Protein 6ANZ (pdb70)

Foldseek 3Di:
DDDDDDQQPKWKKKWWFWADPVGDTGIDDIDTLDDLVVVVVVCVPVVQLQIWIKMKTAIPPAHQFFWGIWMWGDHNQKIAIKIWTAHPVRDIDIDAQDDDDFPPDWDDTPRDIDGCSRIDSDVVVVSVVVNVVSVVRGPDPDDD

Nearest PDB structures (foldseek):
  6anz-assembly1_A-2  TM=1.007E+00  e=3.859E-27  Neisseria gonorrhoeae NCCP11945

Organism: Neisseria gonorrhoeae (strain NCCP11945) (NCBI:txid521006)

Sequence (144 aa):
HHHHHHMKTSTIVFGGFFITDNGERIQIPILEENPNIKEINNFFSVSNNFEKKAGVVLVVFRIIIPEPEEFGNTEELTIYFEKKGYYLLPIIQTILEDGDIEVKNLKTENYSGNNTMEILGDVYPIEHISKNISSIIQDIISSEFIMKNKPITIMI

Structure (mmCIF, N/CA/C/O backbone):
data_6ANZ
#
_entry.id   6ANZ
#
_cell.length_a   49.930
_cell.length_b   74.400
_cell.length_c   78.560
_cell.angle_alpha   90.000
_cell.angle_beta   90.000
_cell.angle_gamma   90.000
#
_symmetry.space_group_name_H-M   'I 2 2 2'
#
loop_
_entity.id
_entity.type
_entity.pdbx_description
1 polymer 'Uncharacterized protein'
2 non-polymer 'SULFATE ION'
3 water water
#
loop_
_atom_site.group_PDB
_atom_site.id
_atom_site.type_symbol
_atom_site.label_atom_id
_atom_site.label_alt_id
_atom_site.label_comp_id
_atom_site.label_asym_id
_atom_site.label_entity_id
_atom_site.label_seq_id
_atom_site.pdbx_PDB_ins_code
_atom_site.Cartn_x
_atom_site.Cartn_y
_atom_site.Cartn_z
_atom_site.occupancy
_atom_site.B_iso_or_equiv
_atom_site.auth_seq_id
_atom_site.auth_comp_id
_atom_site.auth_asym_id
_atom_site.auth_atom_id
_atom_site.pdbx_PDB_model_num
ATOM 1 N N . HIS A 1 3 ? 34.268 67.099 5.670 1.00 72.35 -5 HIS A N 1
ATOM 2 C CA . HIS A 1 3 ? 34.802 67.376 7.001 1.00 76.95 -5 HIS A CA 1
ATOM 3 C C . HIS A 1 3 ? 34.506 68.823 7.433 1.00 90.56 -5 HIS A C 1
ATOM 4 O O . HIS A 1 3 ? 35.216 69.762 7.052 1.00 94.81 -5 HIS A O 1
ATOM 6 N N . HIS A 1 4 ? 33.468 68.994 8.255 1.00 92.47 -4 HIS A N 1
ATOM 7 C CA . HIS A 1 4 ? 32.846 70.298 8.491 1.00 85.40 -4 HIS A CA 1
ATOM 8 C C . HIS A 1 4 ? 33.065 70.762 9.931 1.00 74.87 -4 HIS A C 1
ATOM 9 O O . HIS A 1 4 ? 32.298 70.403 10.830 1.00 76.91 -4 HIS A O 1
ATOM 11 N N . HIS A 1 5 ? 34.093 71.586 10.140 1.00 59.53 -3 HIS A N 1
ATOM 12 C CA . HIS A 1 5 ? 34.293 72.285 11.403 1.00 52.79 -3 HIS A CA 1
ATOM 13 C C . HIS A 1 5 ? 33.591 73.637 11.340 1.00 55.11 -3 HIS A C 1
ATOM 14 O O . HIS A 1 5 ? 33.790 74.399 10.388 1.00 61.42 -3 HIS A O 1
ATOM 21 N N . HIS A 1 6 ? 32.754 73.921 12.337 1.00 48.93 -2 HIS A N 1
ATOM 22 C CA . HIS A 1 6 ? 32.139 75.236 12.509 1.00 46.65 -2 HIS A CA 1
ATOM 23 C C . HIS A 1 6 ? 32.599 75.802 13.849 1.00 46.64 -2 HIS A C 1
ATOM 24 O O . HIS A 1 6 ? 32.314 75.220 14.902 1.00 39.72 -2 HIS A O 1
ATOM 26 N N . HIS A 1 7 ? 33.322 76.927 13.810 1.00 38.95 -1 HIS A N 1
ATOM 27 C CA . HIS A 1 7 ? 33.828 77.576 15.010 1.00 38.30 -1 HIS A CA 1
ATOM 28 C C . HIS A 1 7 ? 32.801 78.555 15.565 1.00 38.13 -1 HIS A C 1
ATOM 29 O O . HIS A 1 7 ? 32.143 79.277 14.812 1.00 40.25 -1 HIS A O 1
ATOM 36 N N . HIS A 1 8 ? 32.680 78.584 16.887 1.00 37.18 0 HIS A N 1
ATOM 37 C CA . HIS A 1 8 ? 31.819 79.539 17.578 1.00 40.45 0 HIS A CA 1
ATOM 38 C C . HIS A 1 8 ? 32.710 80.427 18.440 1.00 36.54 0 HIS A C 1
ATOM 39 O O . HIS A 1 8 ? 33.305 79.961 19.415 1.00 34.64 0 HIS A O 1
ATOM 46 N N . MET A 1 9 ? 32.814 81.705 18.061 1.00 39.00 1 MET A N 1
ATOM 47 C CA . MET A 1 9 ? 33.700 82.622 18.771 1.00 41.79 1 MET A CA 1
ATOM 48 C C . MET A 1 9 ? 33.244 82.849 20.203 1.00 35.88 1 MET A C 1
ATOM 49 O O . MET A 1 9 ? 34.078 82.952 21.111 1.00 34.92 1 MET A O 1
ATOM 54 N N . LYS A 1 10 ? 31.923 82.968 20.414 1.00 38.48 2 LYS A N 1
ATOM 55 C CA . LYS A 1 10 ? 31.388 83.349 21.719 1.00 44.80 2 LYS A CA 1
ATOM 56 C C . LYS A 1 10 ? 31.795 82.392 22.826 1.00 45.27 2 LYS A C 1
ATOM 57 O O . LYS A 1 10 ? 31.944 82.812 23.979 1.00 48.46 2 LYS A O 1
ATOM 59 N N . THR A 1 11 ? 31.957 81.106 22.513 1.00 42.54 3 THR A N 1
ATOM 60 C CA . THR A 1 11 ? 32.256 80.103 23.522 1.00 35.33 3 THR A CA 1
ATOM 61 C C . THR A 1 11 ? 33.740 79.758 23.579 1.00 32.26 3 THR A C 1
ATOM 62 O O . THR A 1 11 ? 34.129 78.872 24.346 1.00 37.61 3 THR A O 1
ATOM 66 N N . SER A 1 12 ? 34.568 80.452 22.804 1.00 31.11 4 SER A N 1
ATOM 67 C CA . SER A 1 12 ? 36.010 80.252 22.787 1.00 28.54 4 SER A CA 1
ATOM 68 C C . SER A 1 12 ? 36.690 81.274 23.680 1.00 29.17 4 SER A C 1
ATOM 69 O O . SER A 1 12 ? 36.092 82.274 24.104 1.00 29.05 4 SER A O 1
ATOM 72 N N . THR A 1 13 ? 37.975 81.039 23.911 1.00 26.73 5 THR A N 1
ATOM 73 C CA . THR A 1 13 ? 38.734 81.910 24.793 1.00 24.58 5 THR A CA 1
ATOM 74 C C . THR A 1 13 ? 40.202 81.842 24.403 1.00 22.62 5 THR A C 1
ATOM 75 O O . THR A 1 13 ? 40.647 80.867 23.780 1.00 23.12 5 THR A O 1
ATOM 79 N N . ILE A 1 14 ? 40.953 82.871 24.814 1.00 22.16 6 ILE A N 1
ATOM 80 C CA . ILE A 1 14 ? 42.419 82.826 24.788 1.00 20.45 6 ILE A CA 1
ATOM 81 C C . ILE A 1 14 ? 42.907 82.244 26.096 1.00 19.36 6 ILE A C 1
ATOM 82 O O . ILE A 1 14 ? 42.496 82.688 27.173 1.00 21.77 6 ILE A O 1
ATOM 87 N N . VAL A 1 15 ? 43.813 81.271 26.024 1.00 18.05 7 VAL A N 1
ATOM 88 C CA . VAL A 1 15 ? 44.367 80.693 27.226 1.00 17.23 7 VAL A CA 1
ATOM 89 C C . VAL A 1 15 ? 45.855 80.933 27.191 1.00 18.24 7 VAL A C 1
ATOM 90 O O . VAL A 1 15 ? 46.497 80.638 26.177 1.00 20.16 7 VAL A O 1
ATOM 94 N N . PHE A 1 16 ? 46.375 81.555 28.250 1.00 18.28 8 PHE A N 1
ATOM 95 C CA . PHE A 1 16 ? 47.812 81.797 28.418 1.00 15.48 8 PHE A CA 1
ATOM 96 C C . PHE A 1 16 ? 48.414 80.763 29.350 1.00 18.68 8 PHE A C 1
ATOM 97 O O . PHE A 1 16 ? 47.827 80.422 30.386 1.00 18.81 8 PHE A O 1
ATOM 105 N N . GLY A 1 17 ? 49.587 80.265 28.970 1.00 15.95 9 GLY A N 1
ATOM 106 C CA . GLY A 1 17 ? 50.294 79.338 29.811 1.00 17.21 9 GLY A CA 1
ATOM 107 C C . GLY A 1 17 ? 51.678 79.140 29.274 1.00 13.56 9 GLY A C 1
ATOM 108 O O . GLY A 1 17 ? 52.178 79.946 28.498 1.00 15.59 9 GLY A O 1
ATOM 109 N N . GLY A 1 18 ? 52.278 78.022 29.680 1.00 14.89 10 GLY A N 1
ATOM 110 C CA . GLY A 1 18 ? 53.631 77.752 29.238 1.00 16.56 10 GLY A CA 1
ATOM 111 C C . GLY A 1 18 ? 54.445 77.252 30.419 1.00 14.50 10 GLY A C 1
ATOM 112 O O . GLY A 1 18 ? 53.894 76.736 31.391 1.00 17.68 10 GLY A O 1
ATOM 113 N N . PHE A 1 19 ? 55.767 77.382 30.294 1.00 15.14 11 PHE A N 1
ATOM 114 C CA . PHE A 1 19 ? 56.603 76.884 31.390 1.00 16.58 11 PHE A CA 1
ATOM 115 C C . PHE A 1 19 ? 57.980 77.538 31.315 1.00 15.28 11 PHE A C 1
ATOM 116 O O . PHE A 1 19 ? 58.427 78.009 30.263 1.00 15.61 11 PHE A O 1
ATOM 124 N N . PHE A 1 20 ? 58.621 77.588 32.470 1.00 15.40 12 PHE A N 1
ATOM 125 C CA . PHE A 1 20 ? 60.023 77.951 32.565 1.00 17.69 12 PHE A CA 1
ATOM 126 C C . PHE A 1 20 ? 60.865 76.690 32.560 1.00 16.19 12 PHE A C 1
ATOM 127 O O . PHE A 1 20 ? 60.415 75.641 33.002 1.00 17.77 12 PHE A O 1
ATOM 135 N N . ILE A 1 21 ? 62.100 76.827 32.096 1.00 17.06 13 ILE A N 1
ATOM 136 C CA . ILE A 1 21 ? 63.091 75.745 32.147 1.00 21.08 13 ILE A CA 1
ATOM 137 C C . ILE A 1 21 ? 64.249 76.248 32.995 1.00 23.87 13 ILE A C 1
ATOM 138 O O . ILE A 1 21 ? 64.886 77.261 32.649 1.00 22.48 13 ILE A O 1
ATOM 143 N N . THR A 1 22 ? 64.539 75.546 34.090 1.00 20.33 14 THR A N 1
ATOM 144 C CA . THR A 1 22 ? 65.644 75.975 34.938 1.00 23.85 14 THR A CA 1
ATOM 145 C C . THR A 1 22 ? 66.992 75.523 34.389 1.00 26.86 14 THR A C 1
ATOM 146 O O . THR A 1 22 ? 67.108 74.673 33.493 1.00 24.01 14 THR A O 1
ATOM 150 N N . ASP A 1 23 ? 68.039 76.089 34.984 1.00 25.35 15 ASP A N 1
ATOM 151 C CA . ASP A 1 23 ? 69.387 75.738 34.560 1.00 31.32 15 ASP A CA 1
ATOM 152 C C . ASP A 1 23 ? 69.660 74.249 34.727 1.00 32.24 15 ASP A C 1
ATOM 153 O O . ASP A 1 23 ? 70.411 73.671 33.937 1.00 33.71 15 ASP A O 1
ATOM 158 N N . ASN A 1 24 ? 69.037 73.595 35.715 1.00 28.43 16 ASN A N 1
ATOM 159 C CA . ASN A 1 24 ? 69.248 72.162 35.897 1.00 29.95 16 ASN A CA 1
ATOM 160 C C . ASN A 1 24 ? 68.180 71.305 35.199 1.00 29.18 16 ASN A C 1
ATOM 161 O O . ASN A 1 24 ? 68.138 70.085 35.413 1.00 36.66 16 ASN A O 1
ATOM 166 N N . GLY A 1 25 ? 67.323 71.914 34.374 1.00 28.17 17 GLY A N 1
ATOM 167 C CA . GLY A 1 25 ? 66.435 71.170 33.506 1.00 31.33 17 GLY A CA 1
ATOM 168 C C . GLY A 1 25 ? 65.044 70.935 34.037 1.00 31.50 17 GLY A C 1
ATOM 169 O O . GLY A 1 25 ? 64.313 70.128 33.452 1.00 31.32 17 GLY A O 1
ATOM 170 N N . GLU A 1 26 ? 64.653 71.586 35.134 1.00 24.28 18 GLU A N 1
ATOM 171 C CA . GLU A 1 26 ? 63.276 71.444 35.582 1.00 24.94 18 GLU A CA 1
ATOM 172 C C . GLU A 1 26 ? 62.379 72.267 34.673 1.00 22.44 18 GLU A C 1
ATOM 173 O O . GLU A 1 26 ? 62.748 73.360 34.244 1.00 25.78 18 GLU A O 1
ATOM 179 N N . ARG A 1 27 ? 61.209 71.724 34.351 1.00 20.67 19 ARG A N 1
ATOM 180 C CA . ARG A 1 27 ? 60.186 72.457 33.613 1.00 20.52 19 ARG A CA 1
ATOM 181 C C . ARG A 1 27 ? 59.114 72.853 34.622 1.00 21.92 19 ARG A C 1
ATOM 182 O O . ARG A 1 27 ? 58.491 71.980 35.247 1.00 26.49 19 ARG A O 1
ATOM 190 N N . ILE A 1 28 ? 58.930 74.164 34.813 1.00 20.78 20 ILE A N 1
ATOM 191 C CA . ILE A 1 28 ? 58.047 74.691 35.843 1.00 19.44 20 ILE A CA 1
ATOM 192 C C . ILE A 1 28 ? 56.860 75.348 35.160 1.00 20.72 20 ILE A C 1
ATOM 193 O O . ILE A 1 28 ? 57.027 76.307 34.404 1.00 19.13 20 ILE A O 1
ATOM 198 N N . GLN A 1 29 ? 55.668 74.843 35.436 1.00 19.83 21 GLN A N 1
ATOM 199 C CA . GLN A 1 29 ? 54.492 75.380 34.744 1.00 17.27 21 GLN A CA 1
ATOM 200 C C . GLN A 1 29 ? 54.209 76.828 35.108 1.00 19.41 21 GLN A C 1
ATOM 201 O O . GLN A 1 29 ? 54.314 77.223 36.275 1.00 20.79 21 GLN A O 1
ATOM 207 N N . ILE A 1 30 ? 53.806 77.610 34.107 1.00 20.25 22 ILE A N 1
ATOM 208 C CA . ILE A 1 30 ? 53.253 78.953 34.318 1.00 17.36 22 ILE A CA 1
ATOM 209 C C . ILE A 1 30 ? 51.765 78.823 34.604 1.00 19.67 22 ILE A C 1
ATOM 210 O O . ILE A 1 30 ? 51.077 78.141 33.843 1.00 20.14 22 ILE A O 1
ATOM 215 N N . PRO A 1 31 ? 51.233 79.397 35.681 1.00 19.51 23 PRO A N 1
ATOM 216 C CA . PRO A 1 31 ? 49.796 79.273 35.956 1.00 20.14 23 PRO A CA 1
ATOM 217 C C . PRO A 1 31 ? 48.937 79.742 34.784 1.00 19.65 23 PRO A C 1
ATOM 218 O O . PRO A 1 31 ? 49.155 80.799 34.196 1.00 19.60 23 PRO A O 1
ATOM 222 N N . ILE A 1 32 ? 47.914 78.946 34.487 1.00 22.56 24 ILE A N 1
ATOM 223 C CA . ILE A 1 32 ? 47.054 79.209 33.348 1.00 23.33 24 ILE A CA 1
ATOM 224 C C . ILE A 1 32 ? 46.249 80.467 33.601 1.00 22.10 24 ILE A C 1
ATOM 225 O O . ILE A 1 32 ? 45.820 80.742 34.729 1.00 26.39 24 ILE A O 1
ATOM 230 N N . LEU A 1 33 ? 46.055 81.253 32.556 1.00 20.71 25 LEU A N 1
ATOM 231 C CA . LEU A 1 33 ? 45.215 82.431 32.661 1.00 21.13 25 LEU A CA 1
ATOM 232 C C . LEU A 1 33 ? 44.245 82.405 31.495 1.00 22.27 25 LEU A C 1
ATOM 233 O O . LEU A 1 33 ? 44.661 82.372 30.333 1.00 22.01 25 LEU A O 1
ATOM 238 N N . GLU A 1 34 ? 42.956 82.388 31.792 1.00 24.13 26 GLU A N 1
ATOM 239 C CA A GLU A 1 34 ? 41.929 82.440 30.765 0.49 26.02 26 GLU A CA 1
ATOM 240 C CA B GLU A 1 34 ? 41.964 82.440 30.737 0.51 25.98 26 GLU A CA 1
ATOM 241 C C . GLU A 1 34 ? 41.619 83.894 30.478 1.00 31.71 26 GLU A C 1
ATOM 242 O O . GLU A 1 34 ? 41.532 84.696 31.406 1.00 28.05 26 GLU A O 1
ATOM 253 N N . ASN A 1 35 ? 41.496 84.240 29.203 1.00 26.24 27 ASN A N 1
ATOM 254 C CA . ASN A 1 35 ? 41.189 85.606 28.803 1.00 26.61 27 ASN A CA 1
ATOM 255 C C . ASN A 1 35 ? 42.135 86.609 29.464 1.00 27.58 27 ASN A C 1
ATOM 256 O O . ASN A 1 35 ? 41.698 87.530 30.159 1.00 25.93 27 ASN A O 1
ATOM 261 N N . PRO A 1 36 ? 43.450 86.443 29.312 1.00 22.36 28 PRO A N 1
ATOM 262 C CA . PRO A 1 36 ? 44.378 87.389 29.931 1.00 22.21 28 PRO A CA 1
ATOM 263 C C . PRO A 1 36 ? 44.140 88.808 29.457 1.00 21.58 28 PRO A C 1
ATOM 264 O O . PRO A 1 36 ? 43.855 89.048 28.290 1.00 22.72 28 PRO A O 1
ATOM 268 N N . ASN A 1 37 ? 44.281 89.756 30.376 1.00 25.11 29 ASN A N 1
ATOM 269 C CA . ASN A 1 37 ? 44.302 91.157 30.006 1.00 24.39 29 ASN A CA 1
ATOM 270 C C . ASN A 1 37 ? 45.727 91.683 30.125 1.00 21.50 29 ASN A C 1
ATOM 271 O O . ASN A 1 37 ? 46.638 91.022 30.659 1.00 21.59 29 ASN A O 1
ATOM 276 N N . ILE A 1 38 ? 45.881 92.910 29.628 1.00 29.97 30 ILE A N 1
ATOM 277 C CA . ILE A 1 38 ? 47.203 93.502 29.505 1.00 28.70 30 ILE A CA 1
ATOM 278 C C . ILE A 1 38 ? 47.816 93.727 30.874 1.00 26.47 30 ILE A C 1
ATOM 279 O O . ILE A 1 38 ? 49.025 93.558 31.056 1.00 30.44 30 ILE A O 1
ATOM 284 N N . LYS A 1 39 ? 47.007 94.137 31.844 1.00 24.93 31 LYS A N 1
ATOM 285 C CA . LYS A 1 39 ? 47.547 94.326 33.185 1.00 27.03 31 LYS A CA 1
ATOM 286 C C . LYS A 1 39 ? 48.150 93.024 33.716 1.00 24.95 31 LYS A C 1
ATOM 287 O O . LYS A 1 39 ? 49.244 93.024 34.304 1.00 27.10 31 LYS A O 1
ATOM 293 N N . GLU A 1 40 ? 47.442 91.909 33.525 1.00 22.99 32 GLU A N 1
ATOM 294 C CA . GLU A 1 40 ? 47.922 90.634 34.042 1.00 20.73 32 GLU A CA 1
ATOM 295 C C . GLU A 1 40 ? 49.234 90.247 33.387 1.00 23.51 32 GLU A C 1
ATOM 296 O O . GLU A 1 40 ? 50.143 89.742 34.060 1.00 22.72 32 GLU A O 1
ATOM 302 N N . ILE A 1 41 ? 49.359 90.524 32.091 1.00 22.41 33 ILE A N 1
ATOM 303 C CA . ILE A 1 41 ? 50.573 90.169 31.374 1.00 24.67 33 ILE A CA 1
ATOM 304 C C . ILE A 1 41 ? 51.714 91.101 31.766 1.00 25.94 33 ILE A C 1
ATOM 305 O O . ILE A 1 41 ? 52.838 90.642 31.991 1.00 27.95 33 ILE A O 1
ATOM 310 N N . ASN A 1 42 ? 51.436 92.410 31.896 1.00 23.03 34 ASN A N 1
ATOM 311 C CA . ASN A 1 42 ? 52.392 93.362 32.488 1.00 23.77 34 ASN A CA 1
ATOM 312 C C . ASN A 1 42 ? 52.898 92.855 33.835 1.00 32.20 34 ASN A C 1
ATOM 313 O O . ASN A 1 42 ? 54.104 92.892 34.116 1.00 32.50 34 ASN A O 1
ATOM 318 N N . ASN A 1 43 ? 51.971 92.397 34.693 1.00 24.23 35 ASN A N 1
ATOM 319 C CA . ASN A 1 43 ? 52.342 91.894 36.018 1.00 26.55 35 ASN A CA 1
ATOM 320 C C . ASN A 1 43 ? 53.276 90.696 35.905 1.00 26.16 35 ASN A C 1
ATOM 321 O O . ASN A 1 43 ? 54.248 90.595 36.658 1.00 26.68 35 ASN A O 1
ATOM 326 N N . PHE A 1 44 ? 52.963 89.763 34.995 1.00 22.83 36 PHE A N 1
ATOM 327 C CA . PHE A 1 44 ? 53.801 88.587 34.773 1.00 23.51 36 PHE A CA 1
ATOM 328 C C . PHE A 1 44 ? 55.234 88.976 34.383 1.00 25.80 36 PHE A C 1
ATOM 329 O O . PHE A 1 44 ? 56.202 88.430 34.925 1.00 23.44 36 PHE A O 1
ATOM 337 N N . PHE A 1 45 ? 55.396 89.915 33.441 1.00 29.15 37 PHE A N 1
ATOM 338 C CA . PHE A 1 45 ? 56.748 90.323 33.065 1.00 31.45 37 PHE A CA 1
ATOM 339 C C . PHE A 1 45 ? 57.444 91.071 34.195 1.00 38.84 37 PHE A C 1
ATOM 340 O O . PHE A 1 45 ? 58.672 90.969 34.335 1.00 42.00 37 PHE A O 1
ATOM 348 N N . SER A 1 46 ? 56.676 91.766 35.044 1.00 31.62 38 SER A N 1
ATOM 349 C CA . SER A 1 46 ? 57.245 92.555 36.135 1.00 33.14 38 SER A CA 1
ATOM 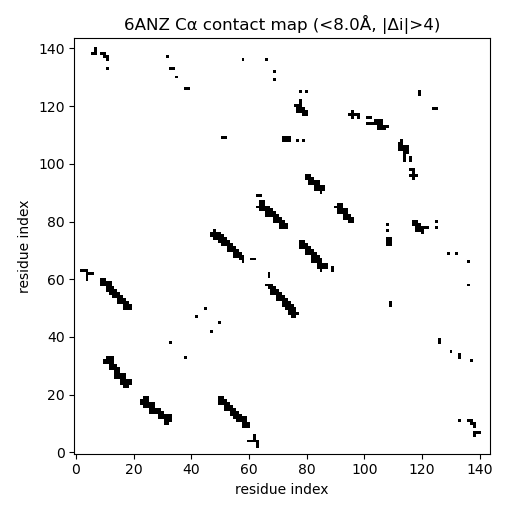350 C C . SER A 1 46 ? 57.783 91.697 37.270 1.00 38.37 38 SER A C 1
ATOM 351 O O . SER A 1 46 ? 58.655 92.151 38.026 1.00 40.95 38 SER A O 1
ATOM 354 N N . VAL A 1 47 ? 57.247 90.493 37.458 1.00 36.86 39 VAL A N 1
ATOM 355 C CA . VAL A 1 47 ? 57.584 89.690 38.630 1.00 45.53 39 VAL A CA 1
ATOM 356 C C . VAL A 1 47 ? 58.411 88.473 38.277 1.00 47.89 39 VAL A C 1
ATOM 357 O O . VAL A 1 47 ? 58.820 87.733 39.181 1.00 48.00 39 VAL A O 1
ATOM 361 N N . SER A 1 48 ? 58.677 88.243 36.996 1.00 47.95 40 SER A N 1
ATOM 362 C CA . SER A 1 48 ? 59.405 87.070 36.540 1.00 48.90 40 SER A CA 1
ATOM 363 C C . SER A 1 48 ? 60.903 87.298 36.396 1.00 57.25 40 SER A C 1
ATOM 364 O O . SER A 1 48 ? 61.627 86.317 36.198 1.00 64.21 40 SER A O 1
ATOM 367 N N . ASN A 1 49 ? 61.383 88.538 36.522 1.00 63.31 41 ASN A N 1
ATOM 368 C CA A ASN A 1 49 ? 62.766 88.898 36.206 0.50 60.35 41 ASN A CA 1
ATOM 369 C CA B ASN A 1 49 ? 62.770 88.895 36.207 0.50 60.35 41 ASN A CA 1
ATOM 370 C C . ASN A 1 49 ? 63.214 88.163 34.942 1.00 56.32 41 ASN A C 1
ATOM 371 O O . ASN A 1 49 ? 64.192 87.413 34.917 1.00 58.75 41 ASN A O 1
ATOM 380 N N . PHE A 1 50 ? 62.453 88.428 33.878 1.00 46.78 42 PHE A N 1
ATOM 381 C CA . PHE A 1 50 ? 62.400 87.593 32.686 1.00 47.21 42 PHE A CA 1
ATOM 382 C C . PHE A 1 50 ? 63.753 87.376 32.025 1.00 41.65 42 PHE A C 1
ATOM 383 O O . PHE A 1 50 ? 63.971 86.323 31.416 1.00 40.62 42 PHE A O 1
ATOM 391 N N . GLU A 1 51 ? 64.658 88.343 32.106 1.00 42.33 43 GLU A N 1
ATOM 392 C CA . GLU A 1 51 ? 65.837 88.314 31.257 1.00 39.43 43 GLU A CA 1
ATOM 393 C C . GLU A 1 51 ? 66.825 87.247 31.674 1.00 38.01 43 GLU A C 1
ATOM 394 O O . GLU A 1 51 ? 67.761 86.966 30.919 1.00 40.53 43 GLU A O 1
ATOM 396 N N . LYS A 1 52 ? 66.653 86.662 32.855 1.00 35.77 44 LYS A N 1
ATOM 397 C CA . LYS A 1 52 ? 67.518 85.590 33.299 1.00 37.09 44 LYS A CA 1
ATOM 398 C C . LYS A 1 52 ? 66.871 84.231 33.115 1.00 26.88 44 LYS A C 1
ATOM 399 O O . LYS A 1 52 ? 67.521 83.217 33.375 1.00 39.78 44 LYS A O 1
ATOM 401 N N . LYS A 1 53 ? 65.634 84.180 32.653 1.00 24.64 45 LYS A N 1
ATOM 402 C CA . LYS A 1 53 ? 64.904 82.926 32.622 1.00 22.29 45 LYS A CA 1
ATOM 403 C C . LYS A 1 53 ? 64.841 82.381 31.200 1.00 20.91 45 LYS A C 1
ATOM 404 O O . LYS A 1 53 ? 65.317 82.994 30.257 1.00 21.50 45 LYS A O 1
ATOM 410 N N . ALA A 1 54 ? 64.324 81.158 31.080 1.00 18.60 46 ALA A N 1
ATOM 411 C CA . ALA A 1 54 ? 64.181 80.494 29.794 1.00 16.07 46 ALA A CA 1
ATOM 412 C C . ALA A 1 54 ? 62.867 79.747 29.808 1.00 16.04 46 ALA A C 1
ATOM 413 O O . ALA A 1 54 ? 62.400 79.350 30.875 1.00 18.63 46 ALA A O 1
ATOM 415 N N . GLY A 1 55 ? 62.327 79.482 28.627 1.00 14.25 47 GLY A N 1
ATOM 416 C CA . GLY A 1 55 ? 61.071 78.731 28.598 1.00 16.58 47 GLY A CA 1
ATOM 417 C C . GLY A 1 55 ? 60.242 79.049 27.365 1.00 15.28 47 GLY A C 1
ATOM 418 O O . GLY A 1 55 ? 60.756 79.461 26.326 1.00 14.76 47 GLY A O 1
ATOM 419 N N . VAL A 1 56 ? 58.948 78.795 27.498 1.00 14.08 48 VAL A N 1
ATOM 420 C CA A VAL A 1 56 ? 58.022 79.019 26.399 0.51 14.49 48 VAL A CA 1
ATOM 421 C CA B VAL A 1 56 ? 57.985 78.935 26.404 0.49 15.23 48 VAL A CA 1
ATOM 422 C C . VAL A 1 56 ? 56.727 79.615 26.940 1.00 13.42 48 VAL A C 1
ATOM 423 O O . VAL A 1 56 ? 56.192 79.191 27.963 1.00 15.81 48 VAL A O 1
ATOM 430 N N . LEU A 1 57 ? 56.265 80.662 26.274 1.00 13.58 49 LEU A N 1
ATOM 431 C CA . LEU A 1 57 ? 54.952 81.234 26.544 1.00 13.07 49 LEU A CA 1
ATOM 432 C C . LEU A 1 57 ? 54.020 80.831 25.420 1.00 14.04 49 LEU A C 1
ATOM 433 O O . LEU A 1 57 ? 54.402 80.833 24.239 1.00 13.96 49 LEU A O 1
ATOM 438 N N . VAL A 1 58 ? 52.763 80.541 25.760 1.00 13.79 50 VAL A N 1
ATOM 439 C CA A VAL A 1 58 ? 51.784 80.215 24.737 0.40 13.17 50 VAL A CA 1
ATOM 440 C CA B VAL A 1 58 ? 51.761 80.162 24.773 0.60 13.66 50 VAL A CA 1
ATOM 441 C C . VAL A 1 58 ? 50.494 80.974 25.014 1.00 15.29 50 VAL A C 1
ATOM 442 O O . VAL A 1 58 ? 49.991 81.010 26.144 1.00 16.63 50 VAL A O 1
ATOM 449 N N . PHE A 1 59 ? 49.957 81.589 23.969 1.00 14.65 51 PHE A N 1
ATOM 450 C CA . PHE A 1 59 ? 48.620 82.191 23.999 1.00 15.00 51 PHE A CA 1
ATOM 451 C C . PHE A 1 59 ? 47.837 81.475 22.919 1.00 16.30 51 PHE A C 1
ATOM 452 O O . PHE A 1 59 ? 48.092 81.700 21.735 1.00 17.48 51 PHE A O 1
ATOM 460 N N . ARG A 1 60 ? 46.871 80.618 23.306 1.00 13.98 52 ARG A N 1
ATOM 461 C CA . ARG A 1 60 ? 46.194 79.780 22.331 1.00 17.57 52 ARG A CA 1
ATOM 462 C C . ARG A 1 60 ? 44.694 80.017 22.381 1.00 15.68 52 ARG A C 1
ATOM 463 O O . ARG A 1 60 ? 44.116 80.152 23.461 1.00 18.48 52 ARG A O 1
ATOM 471 N N . ILE A 1 61 ? 44.060 80.068 21.213 1.00 17.95 53 ILE A N 1
ATOM 472 C CA . ILE A 1 61 ? 42.605 80.210 21.148 1.00 17.46 53 ILE A CA 1
ATOM 473 C C . ILE A 1 61 ? 41.983 78.813 21.206 1.00 21.86 53 ILE A C 1
ATOM 474 O O . ILE A 1 61 ? 42.351 77.930 20.420 1.00 22.74 53 ILE A O 1
ATOM 479 N N . ILE A 1 62 ? 41.108 78.591 22.187 1.00 21.46 54 ILE A N 1
ATOM 480 C CA A ILE A 1 62 ? 40.495 77.275 22.428 0.61 21.89 54 ILE A CA 1
ATOM 481 C CA B ILE A 1 62 ? 40.498 77.278 22.404 0.39 22.17 54 ILE A CA 1
ATOM 482 C C . ILE A 1 62 ? 38.984 77.416 22.452 1.00 25.34 54 ILE A C 1
ATOM 483 O O . ILE A 1 62 ? 38.459 78.243 23.209 1.00 28.87 54 ILE A O 1
ATOM 492 N N . PRO A 1 63 ? 38.235 76.613 21.658 1.00 30.50 55 PRO A N 1
ATOM 493 C CA . PRO A 1 63 ? 38.819 75.700 20.669 1.00 21.21 55 PRO A CA 1
ATOM 494 C C . PRO A 1 63 ? 39.340 76.481 19.465 1.00 25.55 55 PRO A C 1
ATOM 495 O O . PRO A 1 63 ? 39.044 77.675 19.299 1.00 25.80 55 PRO A O 1
ATOM 499 N N . GLU A 1 64 ? 40.209 75.846 18.696 1.00 24.59 56 GLU A N 1
ATOM 500 C CA . GLU A 1 64 ? 40.875 76.543 17.606 1.00 27.95 56 GLU A CA 1
ATOM 501 C C . GLU A 1 64 ? 39.853 77.067 16.597 1.00 24.40 56 GLU A C 1
ATOM 502 O O . GLU A 1 64 ? 38.920 76.350 16.224 1.00 27.17 56 GLU A O 1
ATOM 508 N N . PRO A 1 65 ? 40.011 78.295 16.113 1.00 23.29 57 PRO A N 1
ATOM 509 C CA . PRO A 1 65 ? 39.104 78.804 15.084 1.00 25.96 57 PRO A CA 1
ATOM 510 C C . PRO A 1 65 ? 39.304 78.094 13.749 1.00 28.95 57 PRO A C 1
ATOM 511 O O . PRO A 1 65 ? 40.287 77.384 13.514 1.00 28.75 57 PRO A O 1
ATOM 515 N N . GLU A 1 66 ? 38.331 78.286 12.860 1.00 28.52 58 GLU A N 1
ATOM 516 C CA A GLU A 1 66 ? 38.458 77.746 11.511 0.58 33.98 58 GLU A CA 1
ATOM 517 C CA B GLU A 1 66 ? 38.485 77.730 11.523 0.42 34.02 58 GLU A CA 1
ATOM 518 C C . GLU A 1 66 ? 39.341 78.629 10.643 1.00 31.12 58 GLU A C 1
ATOM 519 O O . GLU A 1 66 ? 40.011 78.131 9.733 1.00 33.46 58 GLU A O 1
ATOM 530 N N . PHE A 1 67 ? 39.357 79.926 10.919 1.00 26.22 59 PHE A N 1
ATOM 531 C CA . PHE A 1 67 ? 40.147 80.869 10.157 1.00 25.76 59 PHE A CA 1
ATOM 532 C C . PHE A 1 67 ? 40.757 81.865 11.124 1.00 24.47 59 PHE A C 1
ATOM 533 O O . PHE A 1 67 ? 40.194 82.149 12.186 1.00 29.20 59 PHE A O 1
ATOM 541 N N . GLY A 1 68 ? 41.920 82.365 10.758 1.00 21.50 60 GLY A N 1
ATOM 542 C CA . GLY A 1 68 ? 42.611 83.375 11.537 1.00 21.56 60 GLY A CA 1
ATOM 543 C C . GLY A 1 68 ? 43.607 82.799 12.513 1.00 22.13 60 GLY A C 1
ATOM 544 O O . GLY A 1 68 ? 43.998 81.621 12.457 1.00 21.28 60 GLY A O 1
ATOM 545 N N . ASN A 1 69 ? 44.035 83.658 13.439 1.00 19.30 61 ASN A N 1
ATOM 546 C CA . ASN A 1 69 ? 45.130 83.294 14.334 1.00 18.77 61 ASN A CA 1
ATOM 547 C C . ASN A 1 69 ? 44.707 82.156 15.235 1.00 21.79 61 ASN A C 1
ATOM 548 O O . ASN A 1 69 ? 43.601 82.154 15.782 1.00 22.28 61 ASN A O 1
ATOM 553 N N . THR A 1 70 ? 45.613 81.214 15.443 1.00 17.98 62 THR A N 1
ATOM 554 C CA . THR A 1 70 ? 45.333 80.139 16.388 1.00 14.14 62 THR A CA 1
ATOM 555 C C . THR A 1 70 ? 46.196 80.185 17.632 1.00 16.85 62 THR A C 1
ATOM 556 O O . THR A 1 70 ? 45.720 79.808 18.702 1.00 16.74 62 THR A O 1
ATOM 560 N N . GLU A 1 71 ? 47.424 80.701 17.546 1.00 15.51 63 GLU A N 1
ATOM 561 C CA A GLU A 1 71 ? 48.334 80.658 18.681 0.60 15.69 63 GLU A CA 1
ATOM 562 C CA B GLU A 1 71 ? 48.362 80.616 18.653 0.40 15.95 63 GLU A CA 1
ATOM 563 C C . GLU A 1 71 ? 49.462 81.652 18.476 1.00 16.16 63 GLU A C 1
ATOM 564 O O . GLU A 1 71 ? 49.928 81.874 17.362 1.00 17.51 63 GLU A O 1
ATOM 575 N N . LEU A 1 72 ? 49.881 82.244 19.575 1.00 15.14 64 LEU A N 1
ATOM 576 C CA . LEU A 1 72 ? 51.113 83.010 19.658 1.00 14.85 64 LEU A CA 1
ATOM 577 C C . LEU A 1 72 ? 52.020 82.252 20.623 1.00 14.68 64 LEU A C 1
ATOM 578 O O . LEU A 1 72 ? 51.626 81.997 21.759 1.00 15.57 64 LEU A O 1
ATOM 583 N N . THR A 1 73 ? 53.202 81.826 20.141 1.00 14.70 65 THR A N 1
ATOM 584 C CA . THR A 1 73 ? 54.168 81.099 20.963 1.00 14.51 65 THR A CA 1
ATOM 585 C C . THR A 1 73 ? 55.389 81.991 21.077 1.00 14.25 65 THR A C 1
ATOM 586 O O . THR A 1 73 ? 55.826 82.570 20.082 1.00 16.26 65 THR A O 1
ATOM 590 N N . ILE A 1 74 ? 55.941 82.111 22.268 1.00 14.30 66 ILE A N 1
ATOM 591 C CA . ILE A 1 74 ? 57.195 82.845 22.418 1.00 15.49 66 ILE A CA 1
ATOM 592 C C . ILE A 1 74 ? 58.194 81.933 23.105 1.00 15.01 66 ILE A C 1
ATOM 593 O O . ILE A 1 74 ? 58.021 81.626 24.284 1.00 14.94 66 ILE A O 1
ATOM 598 N N . TYR A 1 75 ? 59.265 81.549 22.391 1.00 14.49 67 TYR A N 1
ATOM 599 C CA . TYR A 1 75 ? 60.363 80.856 23.025 1.00 15.74 67 TYR A CA 1
ATOM 600 C C . TYR A 1 75 ? 61.298 81.921 23.567 1.00 15.90 67 TYR A C 1
ATOM 601 O O . TYR A 1 75 ? 61.482 82.945 22.918 1.00 18.92 67 TYR A O 1
ATOM 610 N N . PHE A 1 76 ? 61.848 81.707 24.762 1.00 13.05 68 PHE A N 1
ATOM 611 C CA . PHE A 1 76 ? 62.766 82.702 25.310 1.00 16.02 68 PHE A CA 1
ATOM 612 C C . PHE A 1 76 ? 63.912 82.032 26.038 1.00 15.76 68 PHE A C 1
ATOM 613 O O . PHE A 1 76 ? 63.768 80.955 26.639 1.00 16.33 68 PHE A O 1
ATOM 621 N N . GLU A 1 77 ? 65.086 82.678 25.953 1.00 14.76 69 GLU A N 1
ATOM 622 C CA . GLU A 1 77 ? 66.240 82.167 26.677 1.00 17.06 69 GLU A CA 1
ATOM 623 C C . GLU A 1 77 ? 67.176 83.324 26.981 1.00 19.11 69 GLU A C 1
ATOM 624 O O . GLU A 1 77 ? 67.779 83.874 26.058 1.00 20.50 69 GLU A O 1
ATOM 630 N N . LYS A 1 78 ? 67.287 83.661 28.267 1.00 20.96 70 LYS A N 1
ATOM 631 C CA A LYS A 1 78 ? 68.288 84.604 28.770 0.50 21.62 70 LYS A CA 1
ATOM 632 C CA B LYS A 1 78 ? 68.288 84.602 28.771 0.50 21.59 70 LYS A CA 1
ATOM 633 C C . LYS A 1 78 ? 68.283 85.906 27.980 1.00 20.87 70 LYS A C 1
ATOM 634 O O . LYS A 1 78 ? 69.332 86.391 27.523 1.00 26.98 70 LYS A O 1
ATOM 645 N N . GLY A 1 79 ? 67.083 86.484 27.825 1.00 20.10 71 GLY A N 1
ATOM 646 C CA . GLY A 1 79 ? 66.884 87.787 27.233 1.00 21.70 71 GLY A CA 1
ATOM 647 C C . GLY A 1 79 ? 66.748 87.820 25.734 1.00 22.27 71 GLY A C 1
ATOM 648 O O . GLY A 1 79 ? 66.683 88.925 25.157 1.00 24.64 71 GLY A O 1
ATOM 649 N N . TYR A 1 80 ? 66.711 86.665 25.086 1.00 21.70 72 TYR A N 1
ATOM 650 C CA . TYR A 1 80 ? 66.458 86.542 23.664 1.00 18.43 72 TYR A CA 1
ATOM 651 C C . TYR A 1 80 ? 65.075 85.948 23.492 1.00 19.67 72 TYR A C 1
ATOM 652 O O . TYR A 1 80 ? 64.755 84.926 24.120 1.00 17.91 72 TYR A O 1
ATOM 661 N N . TYR A 1 81 ? 64.268 86.565 22.634 1.00 17.30 73 TYR A N 1
ATOM 662 C CA . 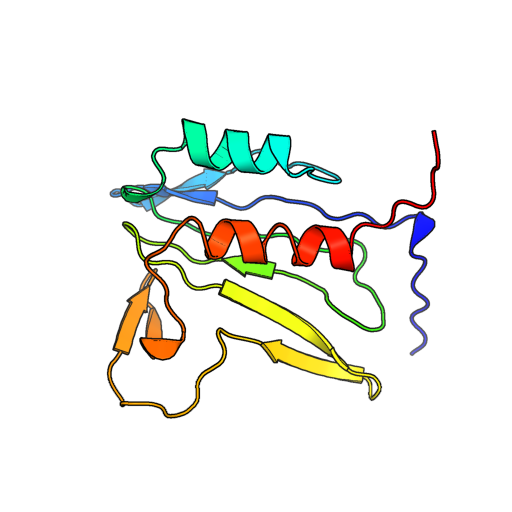TYR A 1 81 ? 62.856 86.205 22.514 1.00 14.85 73 TYR A CA 1
ATOM 663 C C . TYR A 1 81 ? 62.508 85.880 21.071 1.00 17.65 73 TYR A C 1
ATOM 664 O O . TYR A 1 81 ? 62.842 86.638 20.154 1.00 16.63 73 TYR A O 1
ATOM 673 N N . LEU A 1 82 ? 61.775 84.778 20.865 1.00 15.53 74 LEU A N 1
ATOM 674 C CA A LEU A 1 82 ? 61.452 84.330 19.518 0.49 14.85 74 LEU A CA 1
ATOM 675 C CA B LEU A 1 82 ? 61.455 84.340 19.512 0.51 14.83 74 LEU A CA 1
ATOM 676 C C . LEU A 1 82 ? 59.946 84.185 19.423 1.00 17.82 74 LEU A C 1
ATOM 677 O O . LEU A 1 82 ? 59.393 83.164 19.878 1.00 15.72 74 LEU A O 1
ATOM 686 N N . PRO A 1 83 ? 59.249 85.165 18.865 1.00 15.20 75 PRO A N 1
ATOM 687 C CA . PRO A 1 83 ? 57.788 85.083 18.743 1.00 15.30 75 PRO A CA 1
ATOM 688 C C . PRO A 1 83 ? 57.362 84.461 17.424 1.00 14.63 75 PRO A C 1
ATOM 689 O O . PRO A 1 83 ? 57.937 84.724 16.363 1.00 20.32 75 PRO A O 1
ATOM 693 N N . ILE A 1 84 ? 56.316 83.633 17.508 1.00 13.99 76 ILE A N 1
ATOM 694 C CA . ILE A 1 84 ? 55.802 82.895 16.364 1.00 16.75 76 ILE A CA 1
ATOM 695 C C . ILE A 1 84 ? 54.282 82.904 16.429 1.00 15.45 76 ILE A C 1
ATOM 696 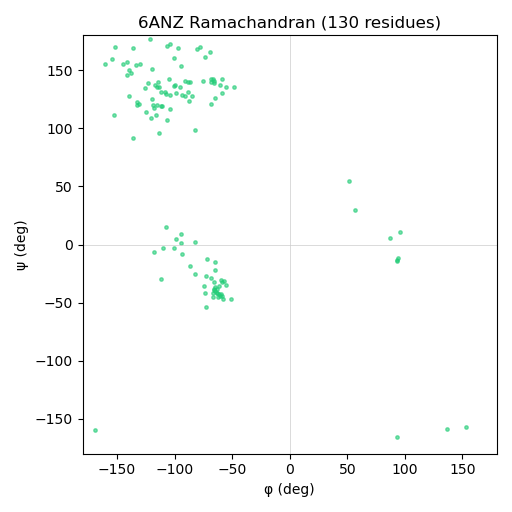O O . ILE A 1 84 ? 53.701 82.549 17.462 1.00 17.97 76 ILE A O 1
ATOM 701 N N . ILE A 1 85 ? 53.627 83.305 15.350 1.00 15.58 77 ILE A N 1
ATOM 702 C CA . ILE A 1 85 ? 52.162 83.229 15.293 1.00 15.62 77 ILE A CA 1
ATOM 703 C C . ILE A 1 85 ? 51.759 82.169 14.278 1.00 20.86 77 ILE A C 1
ATOM 704 O O . ILE A 1 85 ? 52.231 82.169 13.141 1.00 21.75 77 ILE A O 1
ATOM 709 N N . GLN A 1 86 ? 50.847 81.275 14.674 1.00 19.26 78 GLN A N 1
ATOM 710 C CA . GLN A 1 86 ? 50.273 80.334 13.724 1.00 18.83 78 GLN A CA 1
ATOM 711 C C . GLN A 1 86 ? 48.902 80.854 13.326 1.00 17.63 78 GLN A C 1
ATOM 712 O O . GLN A 1 86 ? 48.163 81.334 14.181 1.00 19.50 78 GLN A O 1
ATOM 718 N N . THR A 1 87 ? 48.577 80.801 12.036 1.00 18.91 79 THR A N 1
ATOM 719 C CA . THR A 1 87 ? 47.310 81.347 11.560 1.00 22.72 79 THR A CA 1
ATOM 720 C C . THR A 1 87 ? 46.789 80.482 10.419 1.00 27.76 79 THR A C 1
ATOM 721 O O . THR A 1 87 ? 47.544 79.770 9.756 1.00 27.30 79 THR A O 1
ATOM 725 N N . ILE A 1 88 ? 45.476 80.515 10.233 1.00 22.11 80 ILE A N 1
ATOM 726 C CA . ILE A 1 88 ? 44.813 79.754 9.184 1.00 23.48 80 ILE A CA 1
ATOM 727 C C . ILE A 1 88 ? 44.297 80.753 8.164 1.00 26.61 80 ILE A C 1
ATOM 728 O O . ILE A 1 88 ? 43.485 81.627 8.494 1.00 27.91 80 ILE A O 1
ATOM 733 N N . LEU A 1 89 ? 44.781 80.628 6.934 1.00 27.61 81 LEU A N 1
ATOM 734 C CA . LEU A 1 89 ? 44.405 81.546 5.870 1.00 33.18 81 LEU A CA 1
ATOM 735 C C . LEU A 1 89 ? 43.027 81.211 5.315 1.00 36.07 81 LEU A C 1
ATOM 736 O O . LEU A 1 89 ? 42.437 80.165 5.597 1.00 34.96 81 LEU A O 1
ATOM 741 N N . GLU A 1 90 ? 42.528 82.124 4.482 1.00 43.38 82 GLU A N 1
ATOM 742 C CA . GLU A 1 90 ? 41.197 81.976 3.906 1.00 43.52 82 GLU A CA 1
ATOM 743 C C . GLU A 1 90 ? 41.031 80.652 3.160 1.00 46.00 82 GLU A C 1
ATOM 744 O O . GLU A 1 90 ? 39.948 80.059 3.189 1.00 44.69 82 GLU A O 1
ATOM 746 N N . ASP A 1 91 ? 42.086 80.157 2.511 1.00 46.60 83 ASP A N 1
ATOM 747 C CA . ASP A 1 91 ? 42.006 78.883 1.796 1.00 49.32 83 ASP A CA 1
ATOM 748 C C . ASP A 1 91 ? 42.179 77.668 2.703 1.00 42.49 83 ASP A C 1
ATOM 749 O O . ASP A 1 91 ? 42.191 76.538 2.199 1.00 40.88 83 ASP A O 1
ATOM 754 N N . GLY A 1 92 ? 42.332 77.869 4.018 1.00 38.31 84 GLY A N 1
ATOM 755 C CA . GLY A 1 92 ? 42.472 76.783 4.960 1.00 35.18 84 GLY A CA 1
ATOM 756 C C . GLY A 1 92 ? 43.901 76.401 5.272 1.00 34.09 84 GLY A C 1
ATOM 757 O O . GLY A 1 92 ? 44.126 75.629 6.216 1.00 36.13 84 GLY A O 1
ATOM 758 N N . ASP A 1 93 ? 44.872 76.911 4.512 1.00 38.27 85 ASP A N 1
ATOM 759 C CA . ASP A 1 93 ? 46.270 76.575 4.747 1.00 36.19 85 ASP A CA 1
ATOM 760 C C . ASP A 1 93 ? 46.724 77.137 6.084 1.00 32.11 85 ASP A C 1
ATOM 761 O O . ASP A 1 93 ? 46.336 78.244 6.475 1.00 31.36 85 ASP A O 1
ATOM 766 N N . ILE A 1 94 ? 47.561 76.376 6.778 1.00 26.84 86 ILE A N 1
ATOM 767 C CA . ILE A 1 94 ? 48.138 76.797 8.048 1.00 26.76 86 ILE A CA 1
ATOM 768 C C . ILE A 1 94 ? 49.476 77.449 7.766 1.00 28.14 86 ILE A C 1
ATOM 769 O O . ILE A 1 94 ? 50.312 76.879 7.055 1.00 30.40 86 ILE A O 1
ATOM 774 N N . GLU A 1 95 ? 49.681 78.652 8.298 1.00 27.73 87 GLU A N 1
ATOM 775 C CA . GLU A 1 95 ? 50.918 79.380 8.066 1.00 30.58 87 GLU A CA 1
ATOM 776 C C . GLU A 1 95 ? 51.507 79.8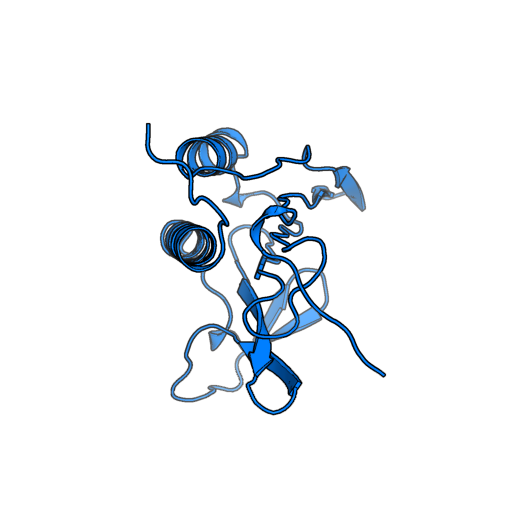81 9.378 1.00 27.19 87 GLU A C 1
ATOM 777 O O . GLU A 1 95 ? 50.806 80.109 10.366 1.00 25.71 87 GLU A O 1
ATOM 783 N N . VAL A 1 96 ? 52.812 80.091 9.368 1.00 29.91 88 VAL A N 1
ATOM 784 C CA . VAL A 1 96 ? 53.520 80.597 10.534 1.00 26.46 88 VAL A CA 1
ATOM 785 C C . VAL A 1 96 ? 54.053 81.991 10.217 1.00 24.62 88 VAL A C 1
ATOM 786 O O . VAL A 1 96 ? 54.564 82.237 9.117 1.00 29.98 88 VAL A O 1
ATOM 790 N N . LYS A 1 97 ? 53.893 82.917 11.154 1.00 23.81 89 LYS A N 1
ATOM 791 C CA . LYS A 1 97 ? 54.428 84.256 10.963 1.00 24.94 89 LYS A CA 1
ATOM 792 C C . LYS A 1 97 ? 55.523 84.490 11.998 1.00 21.99 89 LYS A C 1
ATOM 793 O O . LYS A 1 97 ? 55.416 84.051 13.141 1.00 20.88 89 LYS A O 1
ATOM 799 N N . ASN A 1 98 ? 56.605 85.143 11.563 1.00 23.54 90 ASN A N 1
ATOM 800 C CA . ASN A 1 98 ? 57.719 85.559 12.415 1.00 24.44 90 ASN A CA 1
ATOM 801 C C . ASN A 1 98 ? 57.882 87.068 12.326 1.00 24.34 90 ASN A C 1
ATOM 802 O O . ASN A 1 98 ? 57.207 87.744 11.546 1.00 26.74 90 ASN A O 1
ATOM 807 N N . LEU A 1 99 ? 58.824 87.594 13.112 1.00 24.43 91 LEU A N 1
ATOM 808 C CA . LEU A 1 99 ? 59.207 88.989 12.973 1.00 25.92 91 LEU A CA 1
ATOM 809 C C . LEU A 1 99 ? 59.463 89.305 11.510 1.00 27.07 91 LEU A C 1
ATOM 810 O O . LEU A 1 99 ? 60.128 88.540 10.807 1.00 25.83 91 LEU A O 1
ATOM 815 N N . LYS A 1 100 ? 58.936 90.446 11.055 1.00 25.65 92 LYS A N 1
ATOM 816 C CA . LYS A 1 100 ? 59.080 90.855 9.663 1.00 26.21 92 LYS A CA 1
ATOM 817 C C . LYS A 1 100 ? 60.560 90.980 9.302 1.00 30.21 92 LYS A C 1
ATOM 818 O O . LYS A 1 100 ? 61.341 91.591 10.037 1.00 30.09 92 LYS A O 1
ATOM 820 N N . THR A 1 101 ? 60.957 90.372 8.193 1.00 28.08 93 THR A N 1
ATOM 821 C CA . THR A 1 101 ? 62.366 90.344 7.796 1.00 31.33 93 THR A CA 1
ATOM 822 C C . THR A 1 101 ? 62.489 90.719 6.333 1.00 37.70 93 THR A C 1
ATOM 823 O O . THR A 1 101 ? 61.876 90.077 5.474 1.00 43.03 93 THR A O 1
ATOM 827 N N . GLU A 1 102 ? 63.273 91.767 6.062 1.00 42.81 94 GLU A N 1
ATOM 828 C CA . GLU A 1 102 ? 63.545 92.209 4.698 1.00 51.67 94 GLU A CA 1
ATOM 829 C C . GLU A 1 102 ? 64.478 91.235 3.991 1.00 50.54 94 GLU A C 1
ATOM 830 O O . GLU A 1 102 ? 64.194 90.747 2.890 1.00 52.03 94 GLU A O 1
ATOM 836 N N . ASN A 1 103 ? 65.612 90.964 4.613 1.00 43.74 95 ASN A N 1
ATOM 837 C CA . ASN A 1 103 ? 66.664 90.136 4.060 1.00 45.31 95 ASN A CA 1
ATOM 838 C C . ASN A 1 103 ? 67.165 89.246 5.182 1.00 41.81 95 ASN A C 1
ATOM 839 O O . ASN A 1 103 ? 67.176 89.657 6.340 1.00 45.08 95 ASN A O 1
ATOM 844 N N . TYR A 1 104 ? 67.594 88.037 4.838 1.00 37.82 96 TYR A N 1
ATOM 845 C CA . TYR A 1 104 ? 68.236 87.142 5.792 1.00 34.66 96 TYR A CA 1
ATOM 846 C C . TYR A 1 104 ? 69.745 87.216 5.640 1.00 31.90 96 TYR A C 1
ATOM 847 O O . TYR A 1 104 ? 70.275 87.111 4.527 1.00 38.43 96 TYR A O 1
ATOM 856 N N . SER A 1 105 ? 70.427 87.391 6.766 1.00 33.05 97 SER A N 1
ATOM 857 C CA . SER A 1 105 ? 71.870 87.548 6.765 1.00 33.48 97 SER A CA 1
ATOM 858 C C . SER A 1 105 ? 72.592 86.211 6.700 1.00 31.51 97 SER A C 1
ATOM 859 O O . SER A 1 105 ? 73.726 86.157 6.213 1.00 38.25 97 SER A O 1
ATOM 862 N N . GLY A 1 106 ? 71.949 85.135 7.164 1.00 36.81 98 GLY A N 1
ATOM 863 C CA . GLY A 1 106 ? 72.643 83.898 7.401 1.00 34.43 98 GLY A CA 1
ATOM 864 C C . GLY A 1 106 ? 73.148 83.736 8.815 1.00 39.63 98 GLY A C 1
ATOM 865 O O . GLY A 1 106 ? 73.544 82.628 9.194 1.00 38.88 98 GLY A O 1
ATOM 866 N N . ASN A 1 107 ? 73.160 84.805 9.609 1.00 30.60 99 ASN A N 1
ATOM 867 C CA A ASN A 1 107 ? 73.522 84.673 11.009 0.45 29.45 99 ASN A CA 1
ATOM 868 C CA B ASN A 1 107 ? 73.513 84.689 11.016 0.55 29.35 99 ASN A CA 1
ATOM 869 C C . ASN A 1 107 ? 72.406 83.986 11.784 1.00 29.35 99 ASN A C 1
ATOM 870 O O . ASN A 1 107 ? 71.209 84.198 11.523 1.00 28.11 99 ASN A O 1
ATOM 879 N N . THR A 1 108 ? 72.805 83.159 12.754 1.00 28.77 100 THR A N 1
ATOM 880 C CA . THR A 1 108 ? 71.856 82.395 13.545 1.00 24.40 100 THR A CA 1
ATOM 881 C C . THR A 1 108 ? 72.230 82.435 15.020 1.00 29.03 100 THR A C 1
ATOM 882 O O . THR A 1 108 ? 73.328 82.856 15.403 1.00 30.65 100 THR A O 1
ATOM 886 N N . MET A 1 109 ? 71.304 81.966 15.857 1.00 26.03 101 MET A N 1
ATOM 887 C CA . MET A 1 109 ? 71.670 81.616 17.212 1.00 27.83 101 MET A CA 1
ATOM 888 C C . MET A 1 109 ? 70.731 80.531 17.691 1.00 27.31 101 MET A C 1
ATOM 889 O O . MET A 1 109 ? 69.738 80.198 17.041 1.00 27.83 101 MET A O 1
ATOM 894 N N . GLU A 1 110 ? 71.091 79.978 18.836 1.00 29.02 102 GLU A N 1
ATOM 895 C CA . GLU A 1 110 ? 70.368 78.892 19.465 1.00 23.47 102 GLU A CA 1
ATOM 896 C C . GLU A 1 110 ? 69.401 79.452 20.482 1.00 25.02 102 GLU A C 1
ATOM 897 O O . GLU A 1 110 ? 69.735 80.378 21.229 1.00 26.99 102 GLU A O 1
ATOM 903 N N . ILE A 1 111 ? 68.175 78.930 20.466 1.00 23.25 103 ILE A N 1
ATOM 904 C CA . ILE A 1 111 ? 67.173 79.201 21.483 1.00 23.33 103 ILE A CA 1
ATOM 905 C C . ILE A 1 111 ? 66.593 77.846 21.874 1.00 24.72 103 ILE A C 1
ATOM 906 O O . ILE A 1 111 ? 66.052 77.139 21.015 1.00 26.64 103 ILE A O 1
ATOM 911 N N . LEU A 1 112 ? 66.709 77.479 23.149 1.00 23.41 104 LEU A N 1
ATOM 912 C CA . LEU A 1 112 ? 66.164 76.197 23.646 1.00 21.08 104 LEU A CA 1
ATOM 913 C C . LEU A 1 112 ? 66.731 75.021 22.865 1.00 24.80 104 LEU A C 1
ATOM 914 O O . LEU A 1 112 ? 66.085 73.971 22.725 1.00 26.97 104 LEU A O 1
ATOM 919 N N . GLY A 1 113 ? 67.947 75.167 22.372 1.00 23.98 105 GLY A N 1
ATOM 920 C CA . GLY A 1 113 ? 68.638 74.074 21.727 1.00 26.53 105 GLY A CA 1
ATOM 921 C C . GLY A 1 113 ? 68.475 74.006 20.229 1.00 27.78 105 GLY A C 1
ATOM 922 O O . GLY A 1 113 ? 69.243 73.293 19.579 1.00 32.76 105 GLY A O 1
ATOM 923 N N . ASP A 1 114 ? 67.520 74.732 19.657 1.00 27.55 106 ASP A N 1
ATOM 924 C CA . ASP A 1 114 ? 67.325 74.744 18.215 1.00 26.86 106 ASP A CA 1
ATOM 925 C C . ASP A 1 114 ? 67.956 76.006 17.638 1.00 29.43 106 ASP A C 1
ATOM 926 O O . ASP A 1 114 ? 68.192 76.983 18.350 1.00 28.85 106 ASP A O 1
ATOM 931 N N . VAL A 1 115 ? 68.223 75.985 16.339 1.00 28.30 107 VAL A N 1
ATOM 932 C CA . VAL A 1 115 ? 68.953 77.067 15.669 1.00 29.16 107 VAL A CA 1
ATOM 933 C C . VAL A 1 115 ? 67.970 77.857 14.802 1.00 26.60 107 VAL A C 1
ATOM 934 O O . VAL A 1 115 ? 67.235 77.265 14.006 1.00 29.87 107 VAL A O 1
ATOM 938 N N . TYR A 1 116 ? 67.960 79.202 14.948 1.00 24.58 108 TYR A N 1
ATOM 939 C CA . TYR A 1 116 ? 67.028 80.086 14.264 1.00 25.21 108 TYR A CA 1
ATOM 940 C C . TYR A 1 116 ? 67.777 81.266 13.664 1.00 28.41 108 TYR A C 1
ATOM 941 O O . TYR A 1 116 ? 68.839 81.647 14.164 1.00 28.10 108 TYR A O 1
ATOM 950 N N . PRO A 1 117 ? 67.241 81.869 12.608 1.00 25.77 109 PRO A N 1
ATOM 951 C CA . PRO A 1 117 ? 67.872 83.082 12.062 1.00 24.22 109 PRO A CA 1
ATOM 952 C C . PRO A 1 117 ? 67.7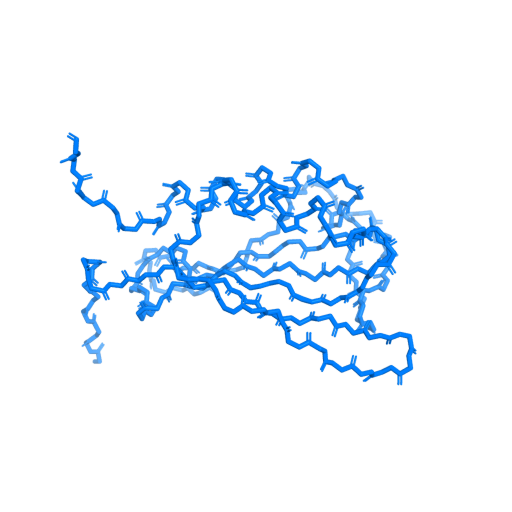32 84.242 13.041 1.00 25.90 109 PRO A C 1
ATOM 953 O O . PRO A 1 117 ? 66.684 84.429 13.665 1.00 22.89 109 PRO A O 1
ATOM 957 N N . ILE A 1 118 ? 68.798 85.046 13.175 1.00 23.02 110 ILE A N 1
ATOM 958 C CA . ILE A 1 118 ? 68.715 86.112 14.178 1.00 21.40 110 ILE A CA 1
ATOM 959 C C . ILE A 1 118 ? 67.654 87.151 13.844 1.00 22.79 110 ILE A C 1
ATOM 960 O O . ILE A 1 118 ? 67.192 87.839 14.752 1.00 23.69 110 ILE A O 1
ATOM 965 N N . GLU A 1 119 ? 67.247 87.276 12.583 1.00 22.86 111 GLU A N 1
ATOM 966 C CA . GLU A 1 119 ? 66.208 88.242 12.231 1.00 23.33 111 GLU A CA 1
ATOM 967 C C . GLU A 1 119 ? 64.873 87.896 12.863 1.00 23.52 111 GLU A C 1
ATOM 968 O O . GLU A 1 119 ? 63.984 88.751 12.900 1.00 22.99 111 GLU A O 1
ATOM 974 N N . HIS A 1 120 ? 64.713 86.676 13.364 1.00 21.77 112 HIS A N 1
ATOM 975 C CA . HIS A 1 120 ? 63.462 86.276 13.993 1.00 21.11 112 HIS A CA 1
ATOM 976 C C . HIS A 1 120 ? 63.472 86.453 15.499 1.00 23.06 112 HIS A C 1
ATOM 977 O O . HIS A 1 120 ? 62.470 86.120 16.163 1.00 22.89 112 HIS A O 1
ATOM 984 N N . ILE A 1 121 ? 64.572 86.952 16.053 1.00 20.13 113 ILE A N 1
ATOM 985 C CA . ILE A 1 121 ? 64.765 87.069 17.487 1.00 16.01 113 ILE A CA 1
ATOM 986 C C . ILE A 1 121 ? 64.914 88.536 17.866 1.00 23.10 113 ILE A C 1
ATOM 987 O O . ILE A 1 121 ? 65.553 89.319 17.149 1.00 25.00 113 ILE A O 1
ATOM 992 N N . SER A 1 122 ? 64.263 88.921 18.960 1.00 17.85 114 SER A N 1
ATOM 993 C CA . SER A 1 122 ? 64.416 90.250 19.544 1.00 18.92 114 SER A CA 1
ATOM 994 C C . SER A 1 122 ? 64.955 90.129 20.962 1.00 19.02 114 SER A C 1
ATOM 995 O O . SER A 1 122 ? 64.696 89.145 21.657 1.00 20.40 114 SER A O 1
ATOM 998 N N . LYS A 1 123 ? 65.685 91.147 21.413 1.00 17.99 115 LYS A N 1
ATOM 999 C CA . LYS A 1 123 ? 66.062 91.252 22.819 1.00 19.79 115 LYS A CA 1
ATOM 1000 C C . LYS A 1 123 ? 65.281 92.347 23.522 1.00 22.31 115 LYS A C 1
ATOM 1001 O O . LYS A 1 123 ? 65.663 92.761 24.614 1.00 24.49 115 LYS A O 1
ATOM 1007 N N . ASN A 1 124 ? 64.201 92.828 22.914 1.00 21.36 116 ASN A N 1
ATOM 1008 C CA . ASN A 1 124 ? 63.465 93.971 23.436 1.00 21.42 116 ASN A CA 1
ATOM 1009 C C . ASN A 1 124 ? 62.152 93.494 24.048 1.00 22.30 116 ASN A C 1
ATOM 1010 O O . ASN A 1 124 ? 61.219 93.138 23.320 1.00 21.34 116 ASN A O 1
ATOM 1015 N N . ILE A 1 125 ? 62.071 93.513 25.380 1.00 24.17 117 ILE A N 1
ATOM 1016 C CA . ILE A 1 125 ? 60.884 92.966 26.046 1.00 24.35 117 ILE A CA 1
ATOM 1017 C C . ILE A 1 125 ? 59.664 93.802 25.718 1.00 26.26 117 ILE A C 1
ATOM 1018 O O . ILE A 1 125 ? 58.545 93.283 25.629 1.00 23.84 117 ILE A O 1
ATOM 1023 N N . SER A 1 126 ? 59.852 95.102 25.519 1.00 25.94 118 SER A N 1
ATOM 1024 C CA A SER A 1 126 ? 58.727 95.974 25.208 0.67 20.51 118 SER A CA 1
ATOM 1025 C CA B SER A 1 126 ? 58.701 95.943 25.230 0.33 21.88 118 SER A CA 1
ATOM 1026 C C . SER A 1 126 ? 58.072 95.584 23.892 1.00 24.12 118 SER A C 1
ATOM 1027 O O . SER A 1 126 ? 56.848 95.668 23.754 1.00 25.95 118 SER A O 1
ATOM 1032 N N . ILE A 1 127 ? 58.875 95.185 22.904 1.00 22.30 119 ILE A N 1
ATOM 1033 C CA . ILE A 1 127 ? 58.346 94.774 21.612 1.00 25.63 119 ILE A CA 1
ATOM 1034 C C . ILE A 1 127 ? 57.535 93.491 21.759 1.00 20.12 119 ILE A C 1
ATOM 1035 O O . ILE A 1 127 ? 56.478 93.319 21.146 1.00 22.54 119 ILE A O 1
ATOM 1040 N N . ILE A 1 128 ? 58.047 92.565 22.562 1.00 18.19 120 ILE A N 1
ATOM 1041 C CA . ILE A 1 128 ? 57.351 91.313 22.827 1.00 16.60 120 ILE A CA 1
ATOM 1042 C C . ILE A 1 128 ? 56.037 91.586 23.527 1.00 17.68 120 ILE A C 1
ATOM 1043 O O . ILE A 1 128 ? 55.006 90.996 23.181 1.00 18.01 120 ILE A O 1
ATOM 1048 N N . GLN A 1 129 ? 56.040 92.509 24.492 1.00 17.04 121 GLN A N 1
ATOM 1049 C CA . GLN A 1 129 ? 54.772 92.821 25.141 1.00 18.92 121 GLN A CA 1
ATOM 1050 C C . GLN A 1 129 ? 53.795 93.450 24.162 1.00 19.47 121 GLN A C 1
ATOM 1051 O O . GLN A 1 129 ? 52.595 93.147 24.206 1.00 20.43 121 GLN A O 1
ATOM 1057 N N . ASP A 1 130 ? 54.281 94.276 23.235 1.00 18.78 122 ASP A N 1
ATOM 1058 C CA . ASP A 1 130 ? 53.387 94.866 22.248 1.00 18.50 122 ASP A CA 1
ATOM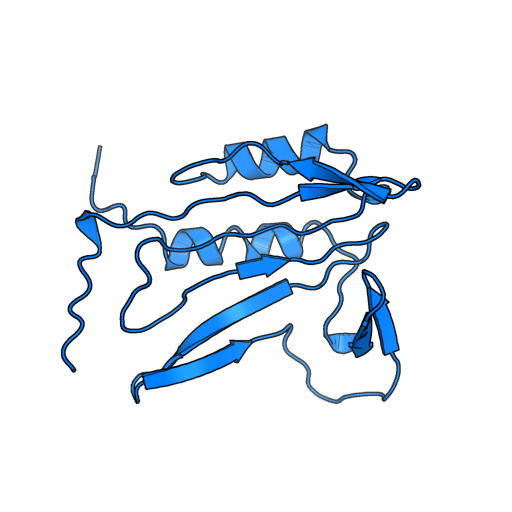 1059 C C . ASP A 1 130 ? 52.812 93.796 21.326 1.00 21.28 122 ASP A C 1
ATOM 1060 O O . ASP A 1 130 ? 51.655 93.875 20.937 1.00 19.79 122 ASP A O 1
ATOM 1065 N N . ILE A 1 131 ? 53.620 92.801 20.941 1.00 19.17 123 ILE A N 1
ATOM 1066 C CA . ILE A 1 131 ? 53.107 91.716 20.100 1.00 15.48 123 ILE A CA 1
ATOM 1067 C C . ILE A 1 131 ? 51.994 90.969 20.819 1.00 16.61 123 ILE A C 1
ATOM 1068 O O . ILE A 1 131 ? 50.952 90.641 20.231 1.00 16.89 123 ILE A O 1
ATOM 1073 N N . ILE A 1 132 ? 52.192 90.698 22.112 1.00 16.47 124 ILE A N 1
ATOM 1074 C CA . ILE A 1 132 ? 51.168 90.028 22.914 1.00 14.78 124 ILE A CA 1
ATOM 1075 C C . ILE A 1 132 ? 49.894 90.897 22.974 1.00 15.26 124 ILE A C 1
ATOM 1076 O O . ILE A 1 132 ? 48.781 90.402 22.749 1.00 16.81 124 ILE A O 1
ATOM 1081 N N . SER A 1 133 ? 50.050 92.209 23.221 1.00 17.27 125 SER A N 1
ATOM 1082 C CA A SER A 1 133 ? 48.879 93.085 23.295 0.69 17.04 125 SE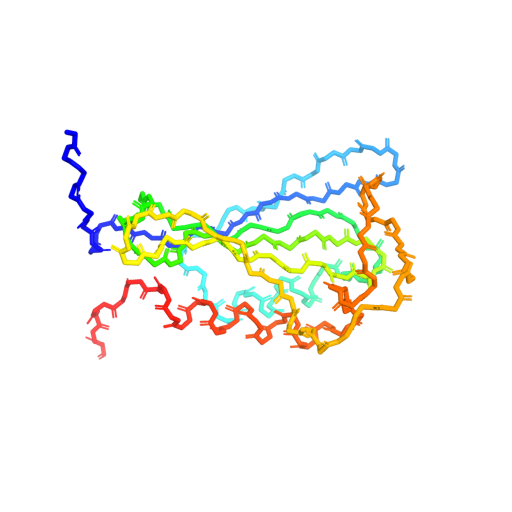R A CA 1
ATOM 1083 C CA B SER A 1 133 ? 48.889 93.097 23.295 0.31 17.93 125 SER A CA 1
ATOM 1084 C C . SER A 1 133 ? 48.109 93.101 21.982 1.00 18.21 125 SER A C 1
ATOM 1085 O O . SER A 1 133 ? 46.869 93.005 21.969 1.00 19.04 125 SER A O 1
ATOM 1090 N N . GLU A 1 134 ? 48.816 93.227 20.870 1.00 16.38 126 GLU A N 1
ATOM 1091 C CA . GLU A 1 134 ? 48.170 93.191 19.571 1.00 18.87 126 GLU A CA 1
ATOM 1092 C C . GLU A 1 134 ? 47.435 91.865 19.373 1.00 17.06 126 GLU A C 1
ATOM 1093 O O . GLU A 1 134 ? 46.318 91.834 18.836 1.00 18.08 126 GLU A O 1
ATOM 1099 N N . PHE A 1 135 ? 48.065 90.747 19.767 1.00 15.84 127 PHE A N 1
ATOM 1100 C CA . PHE A 1 135 ? 47.438 89.439 19.590 1.00 17.46 127 PHE A CA 1
ATOM 1101 C C . PHE A 1 135 ? 46.160 89.330 20.411 1.00 13.69 127 PHE A C 1
ATOM 1102 O O . PHE A 1 135 ? 45.139 88.812 19.922 1.00 16.27 127 PHE A O 1
ATOM 1110 N N . ILE A 1 136 ? 46.192 89.836 21.644 1.00 17.74 128 ILE A N 1
ATOM 1111 C CA . ILE A 1 136 ? 44.995 89.826 22.481 1.00 18.45 128 ILE A CA 1
ATOM 1112 C C . ILE A 1 136 ? 43.924 90.743 21.900 1.00 17.53 128 ILE A C 1
ATOM 1113 O O . ILE A 1 136 ? 42.764 90.339 21.762 1.00 18.87 128 ILE A O 1
ATOM 1118 N N . MET A 1 137 ? 44.294 91.955 21.468 1.00 17.52 129 MET A N 1
ATOM 1119 C CA . MET A 1 137 ? 43.283 92.849 20.899 1.00 15.42 129 MET A CA 1
ATOM 1120 C C . MET A 1 137 ? 42.639 92.239 19.645 1.00 18.09 129 MET A C 1
ATOM 1121 O O . MET A 1 137 ? 41.450 92.449 19.386 1.00 18.67 129 MET A O 1
ATOM 1126 N N . LYS A 1 138 ? 43.425 91.503 18.840 1.00 18.17 130 LYS A N 1
ATOM 1127 C CA . LYS A 1 138 ? 42.925 90.938 17.594 1.00 16.96 130 LYS A CA 1
ATOM 1128 C C . LYS A 1 138 ? 42.009 89.743 17.844 1.00 16.33 130 LYS A C 1
ATOM 1129 O O . LYS A 1 138 ? 41.049 89.526 17.089 1.00 20.16 130 LYS A O 1
ATOM 1135 N N . ASN A 1 139 ? 42.314 88.938 18.877 1.00 18.60 131 ASN A N 1
ATOM 1136 C CA . ASN A 1 139 ? 41.705 87.602 18.975 1.00 18.69 131 ASN A CA 1
ATOM 1137 C C . ASN A 1 139 ? 40.847 87.362 20.196 1.00 27.23 131 ASN A C 1
ATOM 1138 O O . ASN A 1 139 ? 40.171 86.310 20.254 1.00 23.91 131 ASN A O 1
ATOM 1143 N N . LYS A 1 140 ? 40.809 88.293 21.131 1.00 34.05 132 LYS A N 1
ATOM 1144 C CA . LYS A 1 140 ? 39.998 88.141 22.328 1.00 35.77 132 LYS A CA 1
ATOM 1145 C C . LYS A 1 140 ? 38.525 88.193 21.944 1.00 34.97 132 LYS A C 1
ATOM 1146 O O . LYS A 1 140 ? 38.092 89.176 21.343 1.00 33.24 132 LYS A O 1
ATOM 1152 N N . PRO A 1 141 ? 37.748 87.165 22.227 1.00 36.42 133 PRO A N 1
ATOM 1153 C CA . PRO A 1 141 ? 36.301 87.247 22.023 1.00 46.56 133 PRO A CA 1
ATOM 1154 C C . PRO A 1 141 ? 35.622 87.933 23.200 1.00 55.77 133 PRO A C 1
ATOM 1155 O O . PRO A 1 141 ? 35.370 87.323 24.243 1.00 66.21 133 PRO A O 1
ATOM 1159 N N . ILE A 1 142 ? 35.335 89.215 23.035 1.00 57.24 134 ILE A N 1
ATOM 1160 C CA . ILE A 1 142 ? 34.714 90.037 24.060 1.00 55.74 134 ILE A CA 1
ATOM 1161 C C . ILE A 1 142 ? 33.646 90.872 23.385 1.00 60.84 134 ILE A C 1
ATOM 1162 O O . ILE A 1 142 ? 33.933 91.958 22.878 1.00 69.56 134 ILE A O 1
ATOM 1164 N N . THR A 1 143 ? 32.419 90.362 23.342 1.00 55.04 135 THR A N 1
ATOM 1165 C CA . THR A 1 143 ? 31.302 91.154 22.852 1.00 54.98 135 THR A CA 1
ATOM 1166 C C . THR A 1 143 ? 30.671 91.993 23.951 1.00 46.28 135 THR A C 1
ATOM 1167 O O . THR A 1 143 ? 29.985 92.978 23.646 1.00 46.12 135 THR A O 1
ATOM 1169 N N . ILE A 1 144 ? 30.916 91.640 25.214 1.00 39.89 136 ILE A N 1
ATOM 1170 C CA . ILE A 1 144 ? 30.270 92.303 26.339 1.00 40.63 136 ILE A CA 1
ATOM 1171 C C . ILE A 1 144 ? 30.713 93.763 26.418 1.00 39.57 136 ILE A C 1
ATOM 1172 O O . ILE A 1 144 ? 31.913 94.081 26.409 1.00 38.79 136 ILE A O 1
ATOM 1174 N N . MET A 1 145 ? 29.724 94.657 26.442 1.00 39.92 137 MET A N 1
ATOM 1175 C CA . MET A 1 145 ? 29.874 96.065 26.771 1.00 39.94 137 MET A CA 1
ATOM 1176 C C . MET A 1 145 ? 29.348 96.272 28.182 1.00 42.31 137 MET A C 1
ATOM 1177 O O . MET A 1 145 ? 28.216 95.876 28.478 1.00 43.66 137 MET A O 1
ATOM 1182 N N . ILE A 1 146 ? 30.144 96.912 29.037 1.00 43.04 138 ILE A N 1
ATOM 1183 C CA . ILE A 1 146 ? 29.744 97.155 30.423 1.00 55.27 138 ILE A CA 1
ATOM 1184 C C . ILE A 1 146 ? 29.816 98.639 30.744 1.00 69.12 138 ILE A C 1
ATOM 1185 O O . ILE A 1 146 ? 28.897 99.202 31.343 1.00 77.66 138 ILE A O 1
#

B-factor: mean 30.77, std 13.18, range [13.05, 94.81]

Secondary structure (DSSP, 8-state):
------GGG-EEEEEEEEE-TT--EEEEEEEES--HHHHHHHHHHTTGGG-EEEEEEEEESPPSSEEEEEEEEEETTEEEEEEEEE-TTS-EEEE-S--S---S-EEEETTEEEEGGG-B--HHHHHHHHHHHHHHH-------

Solvent-accessible surface area: 8958 Å² total; per-residue (Å²): 163,112,9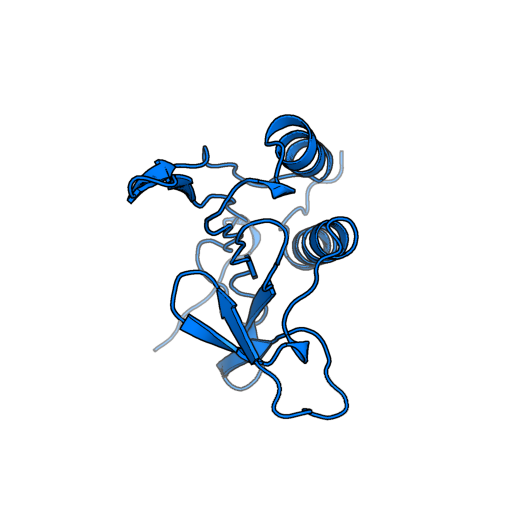4,78,42,128,113,100,114,9,30,0,34,5,10,16,70,25,33,49,133,151,35,114,156,89,150,6,111,128,46,119,71,0,64,64,141,56,4,70,67,27,20,89,117,9,118,10,67,71,81,8,0,13,0,41,0,118,7,76,72,72,13,72,108,29,23,3,34,0,20,0,65,0,58,87,7,66,7,2,5,32,29,62,11,20,81,97,112,38,78,113,77,90,104,55,44,101,35,155,119,130,72,64,88,77,53,105,0,62,54,85,95,42,40,75,42,22,21,18,131,73,53,62,76,0,39,82,37,1,24,114,6,4,143,162,20,57,37,72,103,97,183,171

InterPro domains:
  IPR054205 Protein of unknown function DUF6911 [PF21852] (5-136)

Radius of gyration: 16.05 Å; Cα contacts (8 Å, |Δi|>4): 293; chains: 1; bounding box: 44×30×37 Å